Protein AF-A0A3A4PPR0-F1 (afdb_monomer)

Solvent-accessible surface area (backbone atoms only — not comparable to full-atom values): 8096 Å² total; per-residue (Å²): 136,92,69,58,72,56,99,84,35,52,47,49,73,46,76,40,79,88,82,62,32,32,44,33,38,30,55,33,77,78,51,75,48,69,36,56,28,78,46,74,69,45,35,55,51,32,51,51,49,47,51,51,54,51,50,51,50,23,56,75,71,72,44,80,72,61,56,54,64,86,74,94,71,58,101,65,68,43,42,42,56,52,29,52,58,45,57,76,79,39,98,74,82,54,70,68,58,51,47,54,54,34,44,75,64,78,41,50,49,91,76,72,50,41,49,59,43,17,52,55,40,35,54,52,53,51,54,52,55,55,53,52,51,57,58,61,70,73,108

Structure (mmCIF, N/CA/C/O backbone):
data_AF-A0A3A4PPR0-F1
#
_entry.id   AF-A0A3A4PPR0-F1
#
loop_
_atom_site.group_PDB
_atom_site.id
_atom_site.type_symbol
_atom_site.label_atom_id
_atom_site.label_alt_id
_atom_site.label_comp_id
_atom_site.label_asym_id
_atom_site.label_entity_id
_atom_site.label_seq_id
_atom_site.pdbx_PDB_ins_code
_atom_site.Cartn_x
_atom_site.Cartn_y
_atom_site.Cartn_z
_atom_site.occupancy
_atom_site.B_iso_or_equiv
_atom_site.auth_seq_id
_atom_site.auth_comp_id
_atom_site.auth_asym_id
_atom_site.auth_atom_id
_atom_site.pdbx_PDB_model_num
ATOM 1 N N . MET A 1 1 ? -12.891 10.079 -12.442 1.00 47.28 1 MET A N 1
ATOM 2 C CA . MET A 1 1 ? -13.191 8.671 -12.082 1.00 47.28 1 MET A CA 1
ATOM 3 C C . MET A 1 1 ? -13.939 8.663 -10.754 1.00 47.28 1 MET A C 1
ATOM 5 O O . MET A 1 1 ? -13.648 9.525 -9.936 1.00 47.28 1 MET A O 1
ATOM 9 N N . ASN A 1 2 ? -14.896 7.754 -10.535 1.00 57.66 2 ASN A N 1
ATOM 10 C CA . ASN A 1 2 ? -15.489 7.551 -9.205 1.00 57.66 2 ASN A CA 1
ATOM 11 C C . ASN A 1 2 ? -14.714 6.437 -8.500 1.00 57.66 2 ASN A C 1
ATOM 13 O O . ASN A 1 2 ? -14.457 5.402 -9.106 1.00 57.66 2 ASN A O 1
ATOM 17 N N . VAL A 1 3 ? -14.315 6.683 -7.256 1.00 72.81 3 VAL A N 1
ATOM 18 C CA . VAL A 1 3 ? -13.456 5.801 -6.456 1.00 72.81 3 VAL A CA 1
ATOM 19 C C . VAL A 1 3 ? -14.204 5.461 -5.173 1.00 72.81 3 VAL A C 1
ATOM 21 O O . VAL A 1 3 ? -14.832 6.353 -4.595 1.00 72.81 3 VAL A O 1
ATOM 24 N N . MET A 1 4 ? -14.146 4.204 -4.731 1.00 85.19 4 MET A N 1
ATOM 25 C CA . MET A 1 4 ? -14.693 3.797 -3.434 1.00 85.19 4 MET A CA 1
ATOM 26 C C . MET A 1 4 ? -13.858 4.423 -2.323 1.00 85.19 4 MET A C 1
ATOM 28 O O . MET A 1 4 ? -12.630 4.322 -2.336 1.00 85.19 4 MET A O 1
ATOM 32 N N . LYS A 1 5 ? -14.517 5.105 -1.383 1.00 86.69 5 LYS A N 1
ATOM 33 C CA . LYS A 1 5 ? -13.856 5.840 -0.302 1.00 86.69 5 LYS A CA 1
ATOM 34 C C . LYS A 1 5 ? -14.454 5.478 1.041 1.00 86.69 5 LYS A C 1
ATOM 36 O O . LYS A 1 5 ? -15.667 5.532 1.203 1.00 86.69 5 LYS A O 1
ATOM 41 N N . TYR A 1 6 ? -13.594 5.220 2.017 1.00 91.88 6 TYR A N 1
ATOM 42 C CA . TYR A 1 6 ? -14.006 4.930 3.381 1.00 91.88 6 TYR A CA 1
ATOM 43 C C . TYR A 1 6 ? -12.981 5.471 4.375 1.00 91.88 6 TYR A C 1
ATOM 45 O O . TYR A 1 6 ? -11.786 5.239 4.229 1.00 91.88 6 TYR A O 1
ATOM 53 N N . LYS A 1 7 ? -13.429 6.267 5.357 1.00 91.12 7 LYS A N 1
ATOM 54 C CA . LYS A 1 7 ? -12.573 6.880 6.399 1.00 91.12 7 LYS A CA 1
ATOM 55 C C . LYS A 1 7 ? -11.306 7.591 5.869 1.00 91.12 7 LYS A C 1
ATOM 57 O O . LYS A 1 7 ? -10.281 7.631 6.538 1.00 91.12 7 LYS A O 1
ATOM 62 N N . GLY A 1 8 ? -11.378 8.176 4.670 1.00 87.38 8 GLY A N 1
ATOM 63 C CA . GLY A 1 8 ? -10.251 8.865 4.023 1.00 87.38 8 GLY A CA 1
ATOM 64 C C . GLY A 1 8 ? -9.331 7.965 3.187 1.00 87.38 8 GLY A C 1
ATOM 65 O O . GLY A 1 8 ? -8.466 8.484 2.487 1.00 87.38 8 GLY A O 1
ATOM 66 N N . TYR A 1 9 ? -9.557 6.653 3.194 1.00 89.75 9 TYR A N 1
ATOM 67 C CA . TYR A 1 9 ? -8.889 5.674 2.340 1.00 89.75 9 TYR A CA 1
ATOM 68 C C . TYR A 1 9 ? -9.662 5.513 1.037 1.00 89.75 9 TYR A C 1
ATOM 70 O O . TYR A 1 9 ? -10.882 5.682 1.001 1.00 89.75 9 TYR A O 1
ATOM 78 N N . SER A 1 10 ? -8.942 5.205 -0.036 1.00 87.62 10 SER A N 1
ATOM 79 C CA . SER A 1 10 ? -9.510 4.970 -1.361 1.00 87.62 10 SER A CA 1
ATOM 80 C C . SER A 1 10 ? -9.082 3.596 -1.857 1.00 87.62 10 SER A C 1
ATOM 82 O O . SER A 1 10 ? -7.918 3.234 -1.690 1.00 87.62 10 SER A O 1
ATOM 84 N N . ALA A 1 11 ? -10.009 2.855 -2.458 1.00 86.31 11 ALA A N 1
ATOM 85 C CA . ALA A 1 11 ? -9.717 1.546 -3.027 1.00 86.31 11 ALA A CA 1
ATOM 86 C C . ALA A 1 11 ? -9.582 1.589 -4.549 1.00 86.3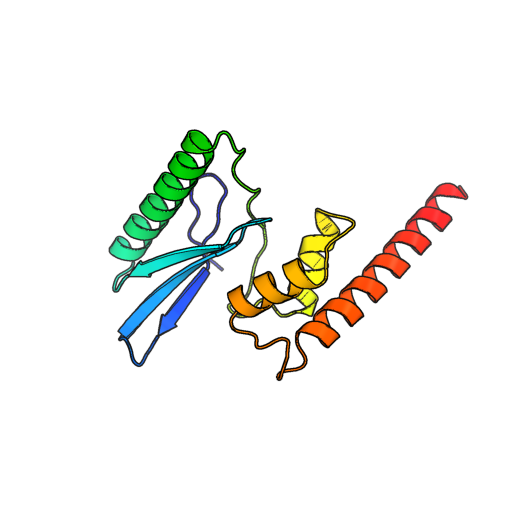1 11 ALA A C 1
ATOM 88 O O . ALA A 1 11 ? -10.318 2.295 -5.243 1.00 86.31 11 ALA A O 1
ATOM 89 N N . TRP A 1 12 ? -8.669 0.772 -5.057 1.00 82.75 12 TRP A N 1
ATOM 90 C CA . TRP A 1 12 ? -8.523 0.448 -6.465 1.00 82.75 12 TRP A CA 1
ATOM 91 C C . TRP A 1 12 ? -9.073 -0.960 -6.709 1.00 82.75 12 TRP A C 1
ATOM 93 O O . TRP A 1 12 ? -8.757 -1.880 -5.967 1.00 82.75 12 TRP A O 1
ATOM 103 N N . LEU A 1 13 ? -9.914 -1.098 -7.735 1.00 86.06 13 LEU A N 1
ATOM 104 C CA . LEU A 1 13 ? -10.488 -2.357 -8.189 1.00 86.06 13 LEU A CA 1
ATOM 105 C C . LEU A 1 13 ? -9.908 -2.800 -9.543 1.00 86.06 13 LEU A C 1
ATOM 107 O O . LEU A 1 13 ? -9.827 -1.999 -10.478 1.00 86.06 13 LEU A O 1
ATOM 111 N N . GLU A 1 14 ? -9.597 -4.084 -9.676 1.00 83.81 14 GLU A N 1
ATOM 112 C CA . GLU A 1 14 ? -9.240 -4.751 -10.930 1.00 83.81 14 GLU A CA 1
ATOM 113 C C . GLU A 1 14 ? -10.113 -5.992 -11.128 1.00 83.81 14 GLU A C 1
ATOM 115 O O . GLU A 1 14 ? -10.397 -6.706 -10.175 1.00 83.81 14 GLU A O 1
ATOM 120 N N . TYR A 1 15 ? -10.573 -6.245 -12.356 1.00 85.94 15 TYR A N 1
ATOM 121 C CA . TYR A 1 15 ? -11.335 -7.454 -12.665 1.00 85.94 15 TYR A CA 1
ATOM 122 C C . TYR A 1 15 ? -10.402 -8.573 -13.122 1.00 85.94 15 TYR A C 1
ATOM 124 O O . TYR A 1 15 ? -9.742 -8.445 -14.154 1.00 85.94 15 TYR A O 1
ATOM 132 N N . ASP A 1 16 ? -10.420 -9.686 -12.400 1.00 84.44 16 ASP A N 1
ATOM 133 C CA . ASP A 1 16 ? -9.795 -10.936 -12.806 1.00 84.44 16 ASP A CA 1
ATOM 134 C C . ASP A 1 16 ? -10.795 -11.758 -13.623 1.00 84.44 16 ASP A C 1
ATOM 136 O O . ASP A 1 16 ? -11.815 -12.242 -13.120 1.00 84.44 16 ASP A O 1
ATOM 140 N N . ALA A 1 17 ? -10.512 -11.891 -14.917 1.00 86.81 17 ALA A N 1
ATOM 141 C CA . ALA A 1 17 ? -11.378 -12.605 -15.844 1.00 86.81 17 ALA A CA 1
ATOM 142 C C . ALA A 1 17 ? -11.362 -14.127 -15.634 1.00 86.81 17 ALA A C 1
ATOM 144 O O . ALA A 1 17 ? -12.377 -14.778 -15.896 1.00 86.81 17 ALA A O 1
ATOM 145 N N . ASP A 1 18 ? -10.247 -14.681 -15.155 1.00 88.38 18 ASP A N 1
ATOM 146 C CA . ASP A 1 18 ? -10.080 -16.120 -14.953 1.00 88.38 18 ASP A CA 1
ATOM 147 C C . ASP A 1 18 ? -10.794 -16.561 -13.671 1.00 88.38 18 ASP A C 1
ATOM 149 O O . ASP A 1 18 ? -11.548 -17.539 -13.674 1.00 88.38 18 ASP A O 1
ATOM 153 N N . ALA A 1 19 ? -10.630 -15.789 -12.593 1.00 88.12 19 ALA A N 1
ATOM 154 C CA . ALA A 1 19 ? -11.301 -16.018 -11.315 1.00 88.12 19 ALA A CA 1
ATOM 155 C C . ALA A 1 19 ? -12.745 -15.481 -11.280 1.00 88.12 19 ALA A C 1
ATOM 157 O O . ALA A 1 19 ? -13.531 -15.857 -10.410 1.00 88.12 19 ALA A O 1
ATOM 158 N N . ARG A 1 20 ? -13.118 -14.637 -12.253 1.00 91.31 20 ARG A N 1
ATOM 159 C CA . ARG A 1 20 ? -14.419 -13.956 -12.363 1.00 91.31 20 ARG A CA 1
ATOM 160 C C . ARG A 1 20 ? -14.790 -13.129 -11.129 1.00 91.31 20 ARG A C 1
ATOM 162 O O . ARG A 1 20 ? -15.964 -13.070 -10.758 1.00 91.31 20 ARG A O 1
ATOM 169 N N . LEU A 1 21 ? -13.814 -12.452 -10.544 1.00 92.31 21 LEU A N 1
ATOM 170 C CA . LEU A 1 21 ? -13.989 -11.618 -9.360 1.00 92.31 21 LEU A CA 1
ATOM 171 C C . LEU A 1 21 ? -13.221 -10.306 -9.502 1.00 92.31 21 LEU A C 1
ATOM 173 O O . LEU A 1 21 ? -12.351 -10.166 -10.360 1.00 92.31 21 LEU A O 1
ATOM 177 N N . PHE A 1 22 ? -13.580 -9.325 -8.686 1.00 91.62 22 PHE A N 1
ATOM 178 C CA . PHE A 1 22 ? -12.842 -8.080 -8.572 1.00 91.62 22 PHE A CA 1
ATOM 179 C C . PHE A 1 22 ? -11.876 -8.159 -7.393 1.00 91.62 22 PHE A C 1
ATOM 181 O O . PHE A 1 22 ? -12.288 -8.469 -6.277 1.00 91.62 22 PHE A O 1
ATOM 188 N N . HIS A 1 23 ? -10.619 -7.813 -7.645 1.00 89.94 23 HIS A N 1
ATOM 189 C CA . HIS A 1 23 ? -9.586 -7.596 -6.640 1.00 89.94 23 HIS A CA 1
ATOM 190 C C . HIS A 1 23 ? -9.569 -6.129 -6.246 1.00 89.94 23 HIS A C 1
ATOM 192 O O . HIS A 1 23 ? -9.412 -5.251 -7.093 1.00 89.94 23 HIS A O 1
ATOM 198 N N . GLY A 1 24 ? -9.730 -5.866 -4.960 1.00 89.00 24 GLY A N 1
ATOM 199 C CA . GLY A 1 24 ? -9.660 -4.555 -4.349 1.00 89.00 24 GLY A CA 1
ATOM 200 C C . GLY A 1 24 ? -8.368 -4.357 -3.567 1.00 89.00 24 GLY A C 1
ATOM 201 O O . GLY A 1 24 ? -7.946 -5.231 -2.815 1.00 89.00 24 GLY A O 1
ATOM 202 N N . ARG A 1 25 ? -7.731 -3.195 -3.721 1.00 87.88 25 ARG A N 1
ATOM 203 C CA . ARG A 1 25 ? -6.507 -2.824 -3.001 1.00 87.88 25 ARG A CA 1
ATOM 204 C C . ARG A 1 25 ? -6.594 -1.411 -2.446 1.00 87.88 25 ARG A C 1
ATOM 206 O O . ARG A 1 25 ? -7.064 -0.492 -3.116 1.00 87.88 25 ARG A O 1
ATOM 213 N N . VAL A 1 26 ? -6.088 -1.226 -1.235 1.00 87.81 26 VAL A N 1
ATOM 214 C CA . VAL A 1 26 ? -5.894 0.068 -0.579 1.00 87.81 26 VAL A CA 1
ATOM 215 C C . VAL A 1 26 ? -4.404 0.259 -0.366 1.00 87.81 26 VAL A C 1
ATOM 217 O O . VAL A 1 26 ? -3.761 -0.556 0.297 1.00 87.81 26 VAL A O 1
ATOM 220 N N . LEU A 1 27 ? -3.860 1.342 -0.914 1.00 80.75 27 LEU A N 1
ATOM 221 C CA . LEU A 1 27 ? -2.461 1.700 -0.727 1.00 80.75 27 LEU A CA 1
ATOM 222 C C . LEU A 1 27 ? -2.322 2.725 0.394 1.00 80.75 27 LEU A C 1
ATOM 224 O O . LEU A 1 27 ? -2.987 3.767 0.419 1.00 80.75 27 LEU A O 1
ATOM 228 N N . THR A 1 28 ? -1.413 2.434 1.312 1.00 82.25 28 THR A N 1
ATOM 229 C CA . THR A 1 28 ? -1.028 3.337 2.392 1.00 82.25 28 THR A CA 1
ATOM 230 C C . THR A 1 28 ? 0.479 3.574 2.342 1.00 82.25 28 THR A C 1
ATOM 232 O O . THR A 1 28 ? 1.211 2.929 1.596 1.00 82.25 28 THR A O 1
ATOM 235 N N . THR A 1 29 ? 0.971 4.503 3.153 1.00 73.50 29 THR A N 1
ATOM 236 C CA . THR A 1 29 ? 2.406 4.825 3.240 1.00 73.50 29 THR A CA 1
ATOM 237 C C . THR A 1 29 ? 3.299 3.680 3.736 1.00 73.50 29 THR A C 1
ATOM 239 O O . THR A 1 29 ? 4.522 3.841 3.718 1.00 73.50 29 THR A O 1
ATOM 242 N N . ARG A 1 30 ? 2.731 2.574 4.239 1.00 77.81 30 ARG A N 1
ATOM 243 C CA . ARG A 1 30 ? 3.488 1.435 4.798 1.00 77.81 30 ARG A CA 1
ATOM 244 C C . ARG A 1 30 ? 2.887 0.063 4.499 1.00 77.81 30 ARG A C 1
ATOM 246 O O . ARG A 1 30 ? 3.631 -0.902 4.453 1.00 77.81 30 ARG A O 1
ATOM 253 N N . ASP A 1 31 ? 1.578 -0.010 4.307 1.00 80.00 31 ASP A N 1
ATOM 254 C CA . ASP A 1 31 ? 0.832 -1.257 4.173 1.00 80.00 31 ASP A CA 1
ATOM 255 C C . ASP A 1 31 ? -0.003 -1.268 2.881 1.00 80.00 31 ASP A C 1
ATOM 257 O O . ASP A 1 31 ? -0.449 -0.218 2.399 1.00 80.00 31 ASP A O 1
ATOM 261 N N . MET A 1 32 ? -0.272 -2.467 2.365 1.00 84.12 32 MET A N 1
ATOM 262 C CA . MET A 1 32 ? -1.323 -2.716 1.378 1.00 84.12 32 MET A CA 1
ATOM 263 C C . MET A 1 32 ? -2.427 -3.538 2.036 1.00 84.12 32 MET A C 1
ATOM 265 O O . MET A 1 32 ? -2.158 -4.577 2.633 1.00 84.12 32 MET A O 1
ATOM 269 N N . ILE A 1 33 ? -3.671 -3.099 1.869 1.00 89.94 33 ILE A N 1
ATOM 270 C CA . ILE A 1 33 ? -4.852 -3.839 2.321 1.00 89.94 33 ILE A CA 1
ATOM 271 C C . ILE A 1 33 ? -5.551 -4.377 1.078 1.00 89.94 33 ILE A C 1
ATOM 273 O O . ILE A 1 33 ? -5.893 -3.597 0.190 1.00 89.94 33 ILE A O 1
ATOM 277 N N . ALA A 1 34 ? -5.743 -5.690 1.005 1.00 89.81 34 ALA A N 1
ATOM 278 C CA . ALA A 1 34 ? -6.404 -6.351 -0.114 1.00 89.81 34 ALA A CA 1
ATOM 279 C C . ALA A 1 34 ? -7.776 -6.894 0.305 1.00 89.81 34 ALA A C 1
ATOM 281 O O . ALA A 1 34 ? -7.969 -7.298 1.451 1.00 89.81 34 ALA A O 1
ATOM 282 N N . PHE A 1 35 ? -8.720 -6.896 -0.627 1.00 93.88 35 PHE A N 1
ATOM 283 C CA . PHE A 1 35 ? -10.060 -7.452 -0.472 1.00 93.88 35 PHE A CA 1
ATOM 284 C C . PHE A 1 35 ? -10.571 -7.927 -1.834 1.00 93.88 35 PHE A C 1
ATOM 286 O O . PHE A 1 35 ? -10.011 -7.567 -2.863 1.00 93.88 35 PHE A O 1
ATOM 293 N N . GLU A 1 36 ? -11.627 -8.728 -1.868 1.00 94.50 36 GLU A N 1
ATOM 294 C CA . GLU A 1 36 ? -12.176 -9.277 -3.111 1.00 94.50 36 GLU A CA 1
ATOM 295 C C . GLU A 1 36 ? -13.704 -9.224 -3.083 1.00 94.50 36 GLU A C 1
ATOM 297 O O . GLU A 1 36 ? -14.301 -9.156 -2.012 1.00 94.50 36 GLU A O 1
ATOM 302 N N . GLY A 1 37 ? -14.345 -9.254 -4.250 1.00 94.75 37 GLY A N 1
ATOM 303 C CA . GLY A 1 37 ? -15.801 -9.352 -4.345 1.00 94.75 37 GLY A CA 1
ATOM 304 C C . GLY A 1 37 ? -16.290 -9.598 -5.770 1.00 94.75 37 GLY A C 1
ATOM 305 O O . GLY A 1 37 ? -15.615 -9.278 -6.745 1.00 94.75 37 GLY A O 1
ATOM 306 N N . GLN A 1 38 ? -17.480 -10.174 -5.920 1.00 94.38 38 GLN A N 1
ATOM 307 C CA . GLN A 1 38 ? -18.091 -10.493 -7.218 1.00 94.38 38 GLN A CA 1
ATOM 308 C C . GLN A 1 38 ? -19.171 -9.486 -7.634 1.00 94.38 38 GLN A C 1
ATOM 310 O O . GLN A 1 38 ? -19.628 -9.493 -8.780 1.00 94.38 38 GLN A O 1
ATOM 315 N N . SER A 1 39 ? -19.586 -8.610 -6.721 1.00 93.44 39 SER A N 1
ATOM 316 C CA . SER A 1 39 ? -20.575 -7.560 -6.959 1.00 93.44 39 SER A CA 1
ATOM 317 C C . SER A 1 39 ? -20.140 -6.243 -6.325 1.00 93.44 39 SER A C 1
ATOM 319 O O . SER A 1 39 ? -19.258 -6.220 -5.473 1.00 93.44 39 SER A O 1
ATOM 321 N N . VAL A 1 40 ? -20.766 -5.137 -6.737 1.00 91.50 40 VAL A N 1
ATOM 322 C CA . VAL A 1 40 ? -20.491 -3.817 -6.147 1.00 91.50 40 VAL A CA 1
ATOM 323 C C . VAL A 1 40 ? -20.802 -3.810 -4.648 1.00 91.50 40 VAL A C 1
ATOM 325 O O . VAL A 1 40 ? -19.995 -3.305 -3.876 1.00 91.50 40 VAL A O 1
ATOM 328 N N . ASP A 1 41 ? -21.919 -4.419 -4.244 1.00 94.75 41 ASP A N 1
ATOM 329 C CA . ASP A 1 41 ? -22.328 -4.486 -2.837 1.00 94.75 41 ASP A CA 1
ATOM 330 C C . ASP A 1 41 ? -21.305 -5.272 -1.997 1.00 94.75 41 ASP A C 1
ATOM 332 O O . ASP A 1 41 ? -20.878 -4.813 -0.940 1.00 94.75 41 ASP A O 1
ATOM 336 N N . GLU A 1 42 ? -20.848 -6.421 -2.505 1.00 95.69 42 GLU A N 1
ATOM 337 C CA . GLU A 1 42 ? -19.821 -7.242 -1.847 1.00 95.69 42 GLU A CA 1
ATOM 338 C C . GLU A 1 42 ? -18.480 -6.507 -1.763 1.00 95.69 42 GLU A C 1
ATOM 340 O O . GLU A 1 42 ? -17.803 -6.574 -0.743 1.00 95.69 42 GLU A O 1
ATOM 345 N N . LEU A 1 43 ? -18.109 -5.751 -2.799 1.00 94.00 43 LEU A N 1
ATOM 346 C CA . LEU A 1 43 ? -16.892 -4.943 -2.773 1.00 94.00 43 LEU A CA 1
ATOM 347 C C . LEU A 1 43 ? -16.957 -3.832 -1.727 1.00 94.00 43 LEU A C 1
ATOM 349 O O . LEU A 1 43 ? -15.952 -3.590 -1.067 1.00 94.00 43 LEU A O 1
ATOM 353 N N . GLU A 1 44 ? -18.095 -3.153 -1.561 1.00 94.44 44 GLU A N 1
ATOM 354 C CA . GLU A 1 44 ? -18.250 -2.126 -0.518 1.00 94.44 44 GLU A CA 1
ATOM 355 C C . GLU A 1 44 ? -18.143 -2.729 0.882 1.00 94.44 44 GLU A C 1
ATOM 357 O O . GLU A 1 44 ? -17.420 -2.197 1.729 1.00 94.44 44 GLU A O 1
ATOM 362 N N . GLU A 1 45 ? -18.803 -3.864 1.110 1.00 97.00 45 GLU A N 1
ATOM 363 C CA . GLU A 1 45 ? -18.743 -4.579 2.382 1.00 97.00 45 GLU A CA 1
ATOM 364 C C . GLU A 1 45 ? -17.317 -5.048 2.697 1.00 97.00 45 GLU A C 1
ATOM 366 O O . GLU A 1 45 ? -16.778 -4.739 3.764 1.00 97.00 45 GLU A O 1
ATOM 371 N N . MET A 1 46 ? -16.673 -5.721 1.742 1.00 97.25 46 MET A N 1
ATOM 372 C CA . MET A 1 46 ? -15.326 -6.262 1.907 1.00 97.25 46 MET A CA 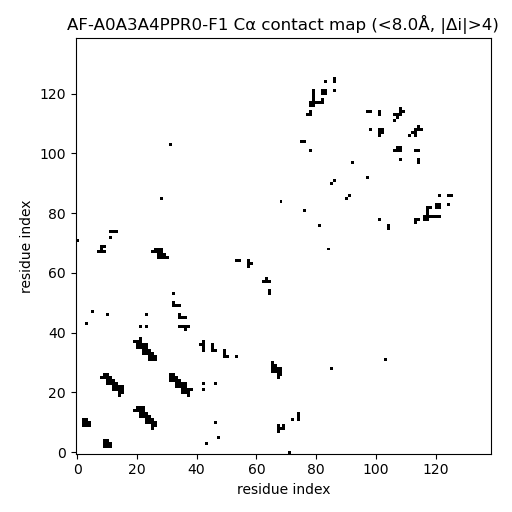1
ATOM 373 C C . MET A 1 46 ? -14.271 -5.161 2.035 1.00 97.25 46 MET A C 1
ATOM 375 O O . MET A 1 46 ? -13.349 -5.291 2.839 1.00 97.25 46 MET A O 1
A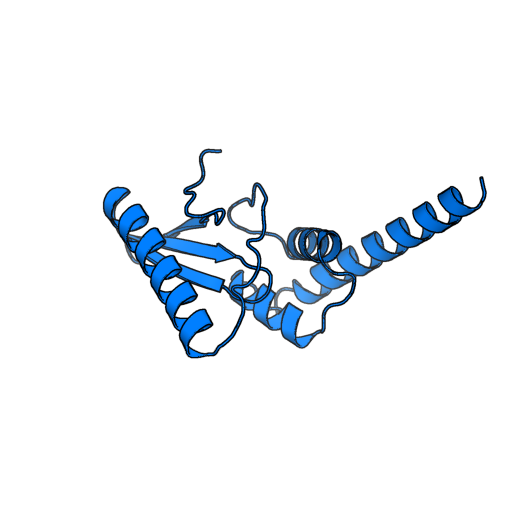TOM 379 N N . PHE A 1 47 ? -14.431 -4.039 1.328 1.00 95.31 47 PHE A N 1
ATOM 380 C CA . PHE A 1 47 ? -13.567 -2.868 1.482 1.00 95.31 47 PHE A CA 1
ATOM 381 C C . PHE A 1 47 ? -13.640 -2.285 2.897 1.00 95.31 47 PHE A C 1
ATOM 383 O O . PHE A 1 47 ? -12.608 -1.999 3.510 1.00 95.31 47 PHE A O 1
ATOM 390 N N . HIS A 1 48 ? -14.852 -2.097 3.424 1.00 96.88 48 HIS A N 1
ATOM 391 C CA . HIS A 1 48 ? -15.034 -1.563 4.770 1.00 96.88 48 HIS A CA 1
ATOM 392 C C . HIS A 1 48 ? -14.498 -2.535 5.820 1.00 96.88 48 HIS A C 1
ATOM 394 O O . HIS A 1 48 ? -13.752 -2.104 6.699 1.00 96.88 48 HIS A O 1
ATOM 400 N N . SER A 1 49 ? -14.817 -3.828 5.698 1.00 97.50 49 SER A N 1
ATOM 401 C CA . SER A 1 49 ? -14.346 -4.859 6.627 1.00 97.50 49 SER A CA 1
ATOM 402 C C . SER A 1 49 ? -12.823 -4.916 6.671 1.00 97.50 49 SER A C 1
ATOM 404 O O . SER A 1 49 ? -12.246 -4.837 7.749 1.00 97.50 49 SER A O 1
ATOM 406 N N . ALA A 1 50 ? -12.162 -4.942 5.509 1.00 95.69 50 ALA A N 1
ATOM 407 C CA . ALA A 1 50 ? -10.705 -5.008 5.444 1.00 95.69 50 ALA A CA 1
ATOM 408 C C . ALA A 1 50 ? -10.026 -3.782 6.087 1.00 95.69 50 ALA A C 1
ATOM 410 O O . ALA A 1 50 ? -8.958 -3.902 6.689 1.00 95.69 50 ALA A O 1
ATOM 411 N N . LEU A 1 51 ? -10.644 -2.597 5.999 1.00 95.38 51 LEU A N 1
ATOM 412 C CA . LEU A 1 51 ? -10.149 -1.399 6.680 1.00 95.38 51 LEU A CA 1
ATOM 413 C C . LEU A 1 51 ? -10.388 -1.424 8.191 1.00 95.38 51 LEU A C 1
ATOM 415 O O . LEU A 1 51 ? -9.507 -0.997 8.934 1.00 95.38 51 LEU A O 1
ATOM 419 N N . GLU A 1 52 ? -11.548 -1.894 8.656 1.00 97.25 52 GLU A N 1
ATOM 420 C CA . GLU A 1 52 ? -11.779 -2.056 10.097 1.00 97.25 52 GLU A CA 1
ATOM 421 C C . GLU A 1 52 ? -10.798 -3.065 10.700 1.00 97.25 52 GLU A C 1
ATOM 423 O O . GLU A 1 52 ? -10.145 -2.738 11.689 1.00 97.25 52 GLU A O 1
ATOM 428 N N . ASP A 1 53 ? -10.601 -4.216 10.049 1.00 96.06 53 ASP A N 1
ATOM 429 C CA . ASP A 1 53 ? -9.640 -5.238 10.479 1.00 96.06 53 ASP A CA 1
ATOM 430 C C . ASP A 1 53 ? -8.216 -4.665 10.553 1.00 96.06 53 ASP A C 1
ATOM 432 O O . ASP A 1 53 ? -7.481 -4.899 11.515 1.00 96.06 53 ASP A O 1
ATOM 436 N N . TYR A 1 54 ? -7.830 -3.843 9.572 1.00 94.81 54 TYR A N 1
ATOM 437 C CA . TYR A 1 54 ? -6.551 -3.137 9.584 1.00 94.81 54 TYR A CA 1
ATOM 438 C C . TYR A 1 54 ? -6.417 -2.158 10.763 1.00 94.81 54 TYR A C 1
ATOM 440 O O . TYR A 1 54 ? -5.361 -2.088 11.404 1.00 94.81 54 TYR A O 1
ATOM 448 N N . PHE A 1 55 ? -7.464 -1.387 11.070 1.00 95.19 55 PHE A N 1
ATOM 449 C CA . PHE A 1 55 ? -7.440 -0.452 12.197 1.00 95.19 55 PHE A CA 1
ATOM 450 C C . PHE A 1 55 ? -7.396 -1.167 13.541 1.00 95.19 55 PHE A C 1
ATOM 452 O O . PHE A 1 55 ? -6.673 -0.719 14.439 1.00 95.19 55 PHE A O 1
ATOM 459 N N . ASP A 1 56 ? -8.131 -2.266 13.673 1.00 96.94 56 ASP A N 1
ATOM 460 C CA . ASP A 1 56 ? -8.120 -3.089 14.874 1.00 96.94 56 ASP A CA 1
ATOM 461 C C . ASP A 1 56 ? -6.747 -3.740 15.070 1.00 96.94 56 ASP A C 1
ATOM 463 O O . ASP A 1 56 ? -6.187 -3.619 16.161 1.00 96.94 56 ASP A O 1
ATOM 467 N N . LEU A 1 57 ? -6.121 -4.268 14.011 1.00 94.06 57 LEU A N 1
ATOM 468 C CA . LEU A 1 57 ? -4.745 -4.772 14.071 1.00 94.06 57 LEU A CA 1
ATOM 469 C C . LEU A 1 57 ? -3.754 -3.682 14.508 1.00 94.06 57 LEU A C 1
ATOM 471 O O . LEU A 1 57 ? -2.952 -3.892 15.419 1.00 94.06 57 LEU A O 1
ATOM 475 N N . CYS A 1 58 ? -3.832 -2.484 13.915 1.00 93.69 58 CYS A N 1
ATOM 476 C CA . CYS A 1 58 ? -2.980 -1.361 14.317 1.00 93.69 58 CYS A CA 1
ATOM 477 C C . CYS A 1 58 ? -3.148 -1.037 15.806 1.00 93.69 58 CYS A C 1
ATOM 479 O O . CYS A 1 58 ? -2.167 -0.814 16.517 1.00 93.69 58 CYS A O 1
ATOM 481 N N . LYS A 1 59 ? -4.390 -1.037 16.294 1.00 95.38 59 LYS A N 1
ATOM 482 C CA . LYS A 1 59 ? -4.712 -0.764 17.694 1.00 95.38 59 LYS A CA 1
ATOM 483 C C . LYS A 1 59 ? -4.179 -1.850 18.628 1.00 95.38 59 LYS A C 1
ATOM 485 O O . LYS A 1 59 ? -3.622 -1.505 19.670 1.00 95.38 59 LYS A O 1
ATOM 490 N N . GLU A 1 60 ? -4.330 -3.123 18.271 1.00 96.12 60 GLU A N 1
ATOM 491 C CA . GLU A 1 60 ? -3.812 -4.262 19.040 1.00 96.12 60 GLU A CA 1
ATOM 492 C C . GLU A 1 60 ? -2.284 -4.230 19.155 1.00 96.12 60 GLU A C 1
ATOM 494 O O . GLU A 1 60 ? -1.733 -4.482 20.227 1.00 96.12 60 GLU A O 1
ATOM 499 N N . GLU A 1 61 ? -1.596 -3.830 18.085 1.00 94.56 61 GLU A N 1
ATOM 500 C CA . GLU A 1 61 ? -0.137 -3.698 18.061 1.00 94.56 61 GLU A CA 1
ATOM 501 C C . GLU A 1 61 ? 0.380 -2.367 18.642 1.00 94.56 61 GLU A C 1
ATOM 503 O O . GLU A 1 61 ? 1.592 -2.143 18.703 1.00 94.56 61 GLU A O 1
ATOM 508 N N . GLY A 1 62 ? -0.510 -1.457 19.056 1.00 94.06 62 GLY A N 1
ATOM 509 C CA . GLY A 1 62 ? -0.140 -0.121 19.535 1.00 94.06 62 GLY A CA 1
ATOM 510 C C . GLY A 1 62 ? 0.487 0.772 18.455 1.00 94.06 62 GLY A C 1
ATOM 511 O O . GLY A 1 62 ? 1.239 1.697 18.770 1.00 94.06 62 GLY A O 1
ATOM 512 N N . LYS A 1 63 ? 0.200 0.496 17.180 1.00 91.81 63 LYS A N 1
ATOM 513 C CA . LYS A 1 63 ? 0.657 1.260 16.019 1.00 91.81 63 LYS A CA 1
ATOM 514 C C . LYS A 1 63 ? -0.393 2.289 15.603 1.00 91.81 63 LYS A C 1
ATOM 516 O O . LYS A 1 63 ? -1.597 2.082 15.706 1.00 91.81 63 LYS A O 1
ATOM 521 N N . ILE A 1 64 ? 0.079 3.413 15.074 1.00 90.88 64 ILE A N 1
ATOM 522 C CA . ILE A 1 64 ? -0.783 4.368 14.371 1.00 90.88 64 ILE A CA 1
ATOM 523 C C . ILE A 1 64 ? -1.022 3.809 12.958 1.00 90.88 64 ILE A C 1
ATOM 525 O O . ILE A 1 64 ? -0.024 3.440 12.324 1.00 90.88 64 ILE A O 1
ATOM 529 N N . PRO A 1 65 ? -2.273 3.757 12.454 1.00 90.75 65 PRO A N 1
ATOM 530 C CA . PRO A 1 65 ? -2.560 3.385 11.070 1.00 90.75 65 PRO A CA 1
ATOM 531 C C . PRO A 1 65 ? -1.739 4.209 10.074 1.00 90.75 65 PRO A C 1
ATOM 533 O O . PRO A 1 65 ? -1.490 5.399 10.282 1.00 90.75 65 PRO A O 1
ATOM 536 N N . ALA A 1 66 ? -1.257 3.575 9.012 1.00 87.69 66 ALA A N 1
ATOM 537 C CA . ALA A 1 66 ? -0.490 4.227 7.966 1.00 87.69 66 ALA A CA 1
ATOM 538 C C . ALA A 1 66 ? -1.365 5.195 7.171 1.00 87.69 66 ALA A C 1
ATOM 540 O O . ALA A 1 66 ? -2.511 4.903 6.847 1.00 87.69 66 ALA A O 1
ATOM 541 N N . GLU A 1 67 ? -0.809 6.360 6.843 1.00 85.31 67 GLU A N 1
ATOM 542 C CA . GLU A 1 67 ? -1.557 7.373 6.105 1.00 85.31 67 GLU A CA 1
ATOM 543 C C . GLU A 1 67 ? -1.957 6.842 4.719 1.00 85.31 67 GLU A C 1
ATOM 545 O O . GLU A 1 67 ? -1.119 6.220 4.052 1.00 85.31 67 GLU A O 1
ATOM 550 N N . PRO A 1 68 ? -3.209 7.067 4.277 1.00 83.38 68 PRO A N 1
ATOM 551 C CA . PRO A 1 68 ? -3.653 6.671 2.949 1.00 83.38 68 PRO A CA 1
ATOM 552 C C . PRO A 1 68 ? -2.905 7.465 1.881 1.00 83.38 68 PRO A C 1
ATOM 554 O O . PRO A 1 68 ? -2.743 8.682 1.999 1.00 83.38 68 PRO A O 1
ATOM 557 N N . ILE A 1 69 ? -2.504 6.798 0.799 1.00 75.50 69 ILE A N 1
ATOM 558 C CA . ILE A 1 69 ? -1.964 7.502 -0.365 1.00 75.50 69 ILE A CA 1
ATOM 559 C C . ILE A 1 69 ? -3.148 8.115 -1.124 1.00 75.50 69 ILE A C 1
ATOM 561 O O . ILE A 1 69 ? -4.006 7.411 -1.657 1.00 75.50 69 ILE A O 1
ATOM 565 N N . MET A 1 70 ? -3.225 9.446 -1.137 1.00 63.84 70 MET A N 1
ATOM 566 C CA . MET A 1 70 ? -4.298 10.187 -1.802 1.00 63.84 70 MET A CA 1
ATOM 567 C C . MET A 1 70 ? -3.908 10.526 -3.245 1.00 63.84 70 MET A C 1
ATOM 569 O O . MET A 1 70 ? -3.002 11.320 -3.465 1.00 63.84 70 MET A O 1
ATOM 573 N N . GLY A 1 71 ? -4.629 9.987 -4.232 1.00 56.28 71 GLY A N 1
ATOM 574 C CA . GLY A 1 71 ? -4.415 10.321 -5.643 1.00 56.28 71 GLY A CA 1
ATOM 575 C C . GLY A 1 71 ? -5.372 9.602 -6.595 1.00 56.28 71 GLY A C 1
ATOM 576 O O . GLY A 1 71 ? -5.997 8.604 -6.236 1.00 56.28 71 GLY A O 1
ATOM 577 N N . GLU A 1 72 ? -5.514 10.129 -7.816 1.00 47.31 72 GLU A N 1
ATOM 578 C CA . GLU A 1 72 ? -6.161 9.419 -8.926 1.00 47.31 72 GLU A CA 1
ATOM 579 C C . GLU A 1 72 ? -5.169 8.394 -9.491 1.00 47.31 72 GLU A C 1
ATOM 581 O O . GLU A 1 72 ? -4.465 8.655 -10.466 1.00 47.31 72 GLU A O 1
ATOM 586 N N . PHE A 1 73 ? -5.069 7.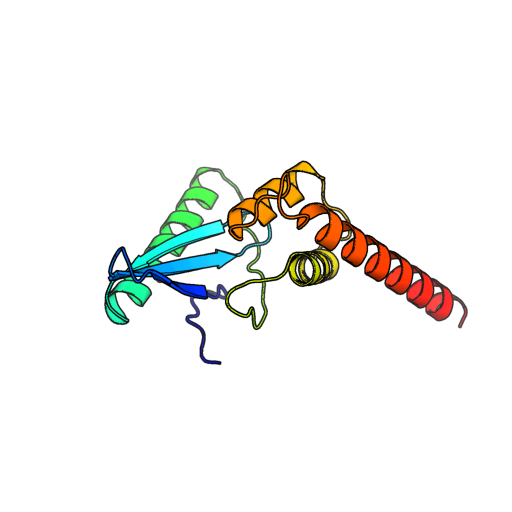232 -8.848 1.00 54.50 73 PHE A N 1
ATOM 587 C CA . PHE A 1 73 ? -4.224 6.152 -9.347 1.00 54.50 73 PHE A CA 1
ATOM 588 C C . PHE A 1 73 ? -4.980 5.362 -10.410 1.00 54.50 73 PHE A C 1
ATOM 590 O O . PHE A 1 73 ? -6.034 4.779 -10.162 1.00 54.50 73 PHE A O 1
ATOM 597 N N . SER A 1 74 ? -4.447 5.399 -11.629 1.00 47.91 74 SER A N 1
ATOM 598 C CA . SER A 1 74 ? -4.838 4.484 -12.699 1.00 47.91 74 SER A CA 1
ATOM 599 C C . SER A 1 74 ? -4.479 3.049 -12.279 1.00 47.91 74 SER A C 1
ATOM 601 O O . SER A 1 74 ? -3.532 2.889 -11.508 1.00 47.91 74 SER A O 1
ATOM 603 N N . PRO A 1 75 ? -5.161 2.009 -12.796 1.00 49.91 75 PRO A N 1
ATOM 604 C CA . PRO A 1 75 ? -5.015 0.613 -12.377 1.00 49.91 75 PRO A CA 1
ATOM 605 C C . PRO A 1 75 ? -3.663 -0.058 -12.698 1.00 49.91 75 PRO A C 1
ATOM 607 O O . PRO A 1 75 ? -3.607 -1.259 -12.889 1.00 49.91 75 PRO A O 1
ATOM 610 N N . LYS A 1 76 ? -2.578 0.710 -12.806 1.00 64.19 76 LYS A N 1
ATOM 611 C CA . LYS A 1 76 ? -1.176 0.300 -12.669 1.00 64.19 76 LYS A CA 1
ATOM 612 C C . LYS A 1 76 ? -0.434 1.563 -12.265 1.00 64.19 76 LYS A C 1
ATOM 614 O O . LYS A 1 76 ? -0.065 2.347 -13.140 1.00 64.19 76 LYS A O 1
ATOM 619 N N . ILE A 1 77 ? -0.294 1.817 -10.964 1.00 74.25 77 ILE A N 1
ATOM 620 C CA . ILE A 1 77 ? 0.613 2.875 -10.516 1.00 74.25 77 ILE A CA 1
ATOM 621 C C . ILE A 1 77 ? 1.997 2.517 -11.052 1.00 74.25 77 ILE A C 1
ATOM 623 O O . ILE A 1 77 ? 2.551 1.484 -10.692 1.00 74.25 77 ILE A O 1
ATOM 627 N N . THR A 1 78 ? 2.528 3.306 -11.984 1.00 88.56 78 THR A N 1
ATOM 628 C CA . THR A 1 78 ? 3.836 2.967 -12.543 1.00 88.56 78 THR A CA 1
ATOM 629 C C . THR A 1 78 ? 4.914 3.166 -11.478 1.00 88.56 78 THR A C 1
ATOM 631 O O . THR A 1 78 ? 4.725 3.966 -10.556 1.00 88.56 78 THR A O 1
ATOM 634 N N . PRO A 1 79 ? 6.075 2.505 -11.592 1.00 91.50 79 PRO A N 1
ATOM 635 C CA . PRO A 1 79 ? 7.173 2.702 -10.649 1.00 91.50 79 PRO A CA 1
ATOM 636 C C . PR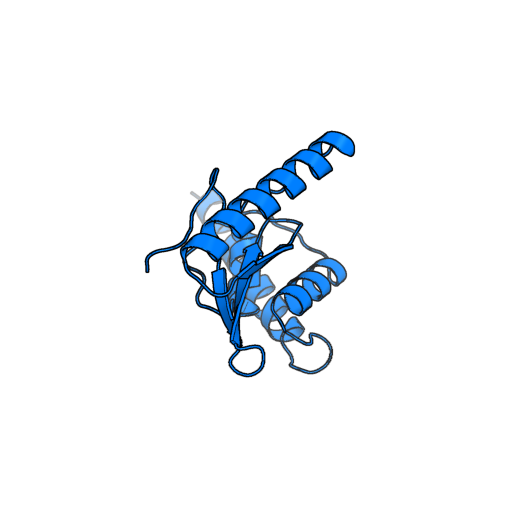O A 1 79 ? 7.583 4.179 -10.513 1.00 91.50 79 PRO A C 1
ATOM 638 O O . PRO A 1 79 ? 7.938 4.645 -9.434 1.00 91.50 79 PRO A O 1
ATOM 641 N N . GLU A 1 80 ? 7.482 4.950 -11.595 1.00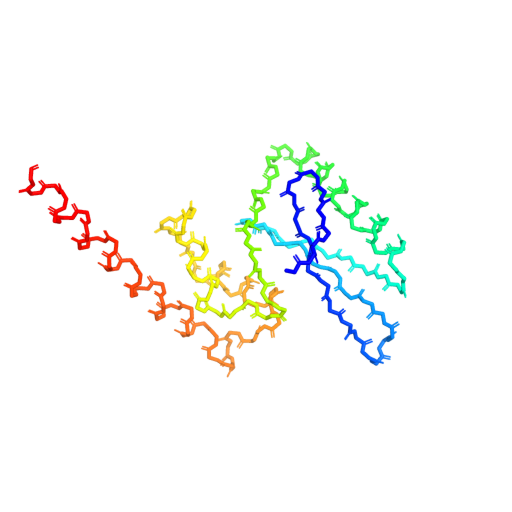 93.31 80 GLU A N 1
ATOM 642 C CA . GLU A 1 80 ? 7.723 6.392 -11.602 1.00 93.31 80 GLU A CA 1
ATOM 643 C C . GLU A 1 80 ? 6.655 7.173 -10.821 1.00 93.31 80 GLU A C 1
ATOM 645 O O . GLU A 1 80 ? 6.994 8.069 -10.046 1.00 93.31 80 GLU A O 1
ATOM 650 N N . GLN A 1 81 ? 5.374 6.831 -10.993 1.00 86.12 81 GLN A N 1
ATOM 651 C CA . GLN A 1 81 ? 4.285 7.448 -10.229 1.00 86.12 81 GLN A CA 1
ATOM 652 C C . GLN A 1 81 ? 4.410 7.124 -8.738 1.00 86.12 81 GLN A C 1
ATOM 654 O O . GLN A 1 81 ? 4.259 8.011 -7.901 1.00 86.12 81 GLN A O 1
ATOM 659 N N . LEU A 1 82 ? 4.769 5.881 -8.407 1.00 86.00 82 LEU A N 1
ATOM 660 C CA . LEU A 1 82 ? 5.037 5.460 -7.035 1.00 86.00 82 LEU A CA 1
ATOM 661 C C . LEU A 1 82 ? 6.172 6.292 -6.412 1.00 86.00 82 LEU A C 1
ATOM 663 O O . LEU A 1 82 ? 6.036 6.779 -5.290 1.00 86.00 82 LEU A O 1
ATOM 667 N N . ALA A 1 83 ? 7.262 6.534 -7.148 1.00 90.94 83 ALA A N 1
ATOM 668 C CA . ALA A 1 83 ? 8.356 7.389 -6.683 1.00 90.94 83 ALA A CA 1
ATOM 669 C C . ALA A 1 83 ? 7.910 8.838 -6.416 1.00 90.94 83 ALA A C 1
ATOM 671 O O . ALA A 1 83 ? 8.341 9.448 -5.434 1.00 90.94 83 ALA A O 1
ATOM 672 N N . GLU A 1 84 ? 7.050 9.393 -7.273 1.00 88.12 84 GLU A N 1
ATOM 673 C CA . GLU A 1 84 ? 6.511 10.744 -7.106 1.00 88.12 84 GLU A CA 1
ATOM 674 C C . GLU A 1 84 ? 5.661 10.870 -5.836 1.00 88.12 84 GLU A C 1
ATOM 676 O O . GLU A 1 84 ? 5.861 11.795 -5.045 1.00 88.12 84 GLU A O 1
ATOM 681 N N . GLU A 1 85 ? 4.744 9.930 -5.614 1.00 83.75 85 GLU A N 1
ATOM 682 C CA . GLU A 1 85 ? 3.841 9.948 -4.460 1.00 83.75 85 GLU A CA 1
ATOM 683 C C . GLU A 1 85 ? 4.559 9.794 -3.130 1.00 83.75 85 GLU A C 1
ATOM 685 O O . GLU A 1 85 ? 4.248 10.484 -2.152 1.00 83.75 85 GLU A O 1
ATOM 690 N N . ILE A 1 86 ? 5.569 8.930 -3.093 1.00 86.44 86 ILE A N 1
ATOM 691 C CA . ILE A 1 86 ? 6.367 8.759 -1.886 1.00 86.44 86 ILE A CA 1
ATOM 692 C C . ILE A 1 86 ? 7.151 10.049 -1.609 1.00 86.44 86 ILE A C 1
ATOM 694 O O . ILE A 1 86 ? 7.132 10.515 -0.473 1.00 86.44 86 ILE A O 1
ATOM 698 N N . LEU A 1 87 ? 7.738 10.704 -2.621 1.00 87.56 87 LEU A N 1
ATOM 699 C CA . LEU A 1 87 ? 8.476 11.970 -2.447 1.00 87.56 87 LEU A CA 1
ATOM 700 C C . LEU A 1 87 ? 7.626 13.171 -2.011 1.00 87.56 87 LEU A C 1
ATOM 702 O O . LEU A 1 87 ? 8.172 14.148 -1.475 1.00 87.56 87 LEU A O 1
ATOM 706 N N . LYS A 1 88 ? 6.310 13.133 -2.249 1.00 82.56 88 LYS A N 1
ATOM 707 C CA . LYS A 1 88 ? 5.374 14.147 -1.737 1.00 82.56 88 LYS A CA 1
ATOM 708 C C . LYS A 1 88 ? 5.262 14.086 -0.214 1.00 82.56 88 LYS A C 1
ATOM 710 O O . LYS A 1 88 ? 5.120 15.132 0.414 1.00 82.56 88 LYS A O 1
ATOM 715 N N . ASN A 1 89 ? 5.388 12.891 0.364 1.00 78.00 89 ASN A N 1
ATOM 716 C CA . ASN A 1 89 ? 5.122 12.633 1.780 1.00 78.00 89 ASN A CA 1
ATOM 717 C C . ASN A 1 89 ? 6.385 12.282 2.592 1.00 78.00 89 ASN A C 1
ATOM 719 O O . ASN A 1 89 ? 6.401 12.439 3.811 1.00 78.00 89 ASN A O 1
ATOM 723 N N . ARG A 1 90 ? 7.455 11.810 1.940 1.00 81.50 90 ARG A N 1
ATOM 724 C CA . ARG A 1 90 ? 8.698 11.331 2.566 1.00 81.50 90 ARG A CA 1
ATOM 725 C C . ARG A 1 90 ? 9.919 11.684 1.719 1.00 81.50 90 ARG A C 1
ATOM 727 O O . ARG A 1 90 ? 9.930 11.476 0.516 1.00 81.50 90 ARG A O 1
ATOM 734 N N . ASP A 1 91 ? 11.006 12.129 2.348 1.00 82.19 91 ASP A N 1
ATOM 735 C CA . ASP A 1 91 ? 12.257 12.453 1.634 1.00 82.19 91 ASP A CA 1
ATOM 736 C C . ASP A 1 91 ? 13.276 11.291 1.599 1.00 82.19 91 ASP A C 1
ATOM 738 O O . ASP A 1 91 ? 14.399 11.466 1.103 1.00 82.19 91 ASP A O 1
ATOM 742 N N . ALA A 1 92 ? 12.912 10.120 2.132 1.00 87.25 92 ALA A N 1
ATOM 743 C CA . ALA A 1 92 ? 13.746 8.921 2.187 1.00 87.25 92 ALA A CA 1
ATOM 744 C C . ALA A 1 92 ? 12.901 7.638 2.106 1.00 87.25 92 ALA A C 1
ATOM 746 O O . ALA A 1 92 ? 11.804 7.585 2.661 1.00 87.25 92 ALA A O 1
ATOM 747 N N . ILE A 1 93 ? 13.451 6.623 1.439 1.00 90.69 93 ILE A N 1
ATOM 748 C CA . ILE A 1 93 ? 12.937 5.251 1.355 1.00 90.69 93 ILE A CA 1
ATOM 749 C C . ILE A 1 93 ? 14.118 4.298 1.115 1.00 90.69 93 ILE A C 1
ATOM 751 O O . ILE A 1 93 ? 15.125 4.703 0.524 1.00 90.69 93 ILE A O 1
ATOM 755 N N . THR A 1 94 ? 14.038 3.068 1.612 1.00 92.25 94 THR A N 1
ATOM 756 C CA . THR A 1 94 ? 15.066 2.033 1.425 1.00 92.25 94 THR A CA 1
ATOM 757 C C . THR A 1 94 ? 14.805 1.177 0.182 1.00 92.25 94 THR A C 1
ATOM 759 O O . THR A 1 94 ? 13.696 1.146 -0.338 1.00 92.25 94 THR A O 1
ATOM 762 N N . VAL A 1 95 ? 15.826 0.456 -0.298 1.00 90.25 95 VAL A N 1
ATOM 763 C CA . VAL A 1 95 ? 15.684 -0.475 -1.437 1.00 90.25 95 VAL A CA 1
ATOM 764 C C . VAL A 1 95 ? 14.664 -1.573 -1.145 1.00 90.25 95 VAL A C 1
ATOM 766 O O . VAL A 1 95 ? 13.795 -1.816 -1.972 1.00 90.25 95 VAL A O 1
ATOM 769 N N . ASN A 1 96 ? 14.717 -2.177 0.044 1.00 88.69 96 ASN A N 1
ATOM 770 C CA . ASN A 1 96 ? 13.784 -3.239 0.423 1.00 88.69 96 ASN A CA 1
ATOM 771 C C . ASN A 1 96 ? 12.331 -2.748 0.431 1.00 88.69 96 ASN A C 1
ATOM 773 O O . ASN A 1 96 ? 11.475 -3.408 -0.141 1.00 88.69 96 ASN A O 1
ATOM 777 N N . GLU A 1 97 ? 12.064 -1.570 1.004 1.00 85.94 97 GLU A N 1
ATOM 778 C CA . GLU A 1 97 ? 10.712 -0.992 0.995 1.00 85.94 97 GLU A CA 1
ATOM 779 C C . GLU A 1 97 ? 10.214 -0.753 -0.438 1.00 85.94 97 GLU A C 1
ATOM 781 O O . GLU A 1 97 ? 9.056 -1.015 -0.744 1.00 85.94 97 GLU A O 1
ATOM 786 N N . VAL A 1 98 ? 11.082 -0.289 -1.343 1.00 88.94 98 VAL A N 1
ATOM 787 C CA . VAL A 1 98 ? 10.720 -0.121 -2.760 1.00 88.94 98 VAL A CA 1
ATOM 788 C C . VAL A 1 98 ? 10.391 -1.464 -3.404 1.00 88.94 98 VAL A C 1
ATOM 790 O O . VAL A 1 98 ? 9.404 -1.556 -4.126 1.00 88.94 98 VAL A O 1
ATOM 793 N N . GLN A 1 99 ? 11.178 -2.506 -3.140 1.00 87.50 99 GLN A N 1
ATOM 794 C CA . GLN A 1 99 ? 10.923 -3.840 -3.682 1.00 87.50 99 GLN A CA 1
ATOM 795 C C . GLN A 1 99 ? 9.590 -4.409 -3.187 1.00 87.50 99 GLN A C 1
ATOM 797 O O . GLN A 1 99 ? 8.803 -4.887 -4.001 1.00 87.50 99 GLN A O 1
ATOM 802 N N . GLU A 1 100 ? 9.303 -4.287 -1.890 1.00 82.31 100 GLU A N 1
ATOM 803 C CA . GLU A 1 100 ? 8.033 -4.717 -1.293 1.00 82.31 100 GLU A CA 1
ATOM 804 C C . GLU A 1 100 ? 6.842 -3.968 -1.910 1.00 82.31 100 GLU A C 1
ATOM 806 O O . GLU A 1 100 ? 5.854 -4.586 -2.306 1.00 82.31 100 GLU A O 1
ATOM 811 N N . LEU A 1 101 ? 6.952 -2.645 -2.074 1.00 82.88 101 LEU A N 1
ATOM 812 C CA . LEU A 1 101 ? 5.897 -1.827 -2.680 1.00 82.88 101 LEU A CA 1
ATOM 813 C C . LEU A 1 101 ? 5.693 -2.122 -4.172 1.00 82.88 101 LEU A C 1
ATOM 815 O O . LEU A 1 101 ? 4.563 -2.078 -4.657 1.00 82.88 101 LEU A O 1
ATOM 819 N N . LEU A 1 102 ? 6.764 -2.422 -4.910 1.00 84.25 102 LEU A N 1
ATOM 820 C CA . LEU A 1 102 ? 6.677 -2.797 -6.321 1.00 84.25 102 LEU A CA 1
ATOM 821 C C . LEU A 1 102 ? 6.008 -4.164 -6.493 1.00 84.25 102 LEU A C 1
ATOM 823 O O . LEU A 1 102 ? 5.113 -4.288 -7.325 1.00 84.25 102 LEU A O 1
ATOM 827 N N . GLN A 1 103 ? 6.353 -5.143 -5.655 1.00 80.69 103 GLN A N 1
ATOM 828 C CA . GLN A 1 103 ? 5.693 -6.454 -5.633 1.00 80.69 103 GLN A CA 1
ATOM 829 C C . GLN A 1 103 ? 4.200 -6.340 -5.313 1.00 80.69 103 GLN A C 1
ATOM 831 O O . GLN A 1 103 ? 3.367 -6.954 -5.973 1.00 80.69 103 GLN A O 1
ATOM 836 N N . VAL A 1 104 ? 3.852 -5.480 -4.356 1.00 75.62 104 VAL A N 1
ATOM 837 C CA . VAL A 1 104 ? 2.473 -5.084 -4.018 1.00 75.62 104 VAL A CA 1
ATOM 838 C C . VAL A 1 104 ? 1.706 -4.494 -5.210 1.00 75.62 104 VAL A C 1
ATOM 840 O O . VAL A 1 104 ? 0.479 -4.559 -5.250 1.00 75.62 104 VAL A O 1
ATOM 843 N N . CYS A 1 105 ? 2.407 -3.926 -6.188 1.00 74.06 105 CYS A N 1
ATOM 844 C CA . CYS A 1 105 ? 1.833 -3.357 -7.407 1.00 74.06 105 CYS A CA 1
ATOM 845 C C . CYS A 1 105 ? 1.928 -4.313 -8.616 1.00 74.06 105 CYS A C 1
ATOM 847 O O . CYS A 1 105 ? 1.834 -3.854 -9.754 1.00 74.06 105 CYS A O 1
ATOM 849 N N . ASP A 1 106 ? 2.126 -5.616 -8.373 1.00 79.44 106 ASP A N 1
ATOM 850 C CA . ASP A 1 106 ? 2.308 -6.675 -9.381 1.00 79.44 106 ASP A CA 1
ATOM 851 C C . ASP A 1 106 ? 3.503 -6.453 -10.326 1.00 79.44 106 ASP A C 1
ATOM 853 O O . ASP A 1 106 ? 3.482 -6.871 -11.487 1.00 79.44 106 ASP A O 1
ATOM 857 N N . TYR A 1 107 ? 4.556 -5.798 -9.832 1.00 85.56 107 TYR A N 1
ATOM 858 C CA . TYR A 1 107 ? 5.847 -5.735 -10.512 1.00 85.56 107 TYR A CA 1
ATOM 859 C C . TYR A 1 107 ? 6.815 -6.784 -9.967 1.00 85.56 107 TYR A C 1
ATOM 861 O O . TYR A 1 107 ? 6.812 -7.108 -8.778 1.00 85.56 107 TYR A O 1
ATOM 869 N N . ASP A 1 108 ? 7.704 -7.252 -10.837 1.00 86.75 108 ASP A N 1
ATOM 870 C CA . ASP A 1 108 ? 8.876 -8.031 -10.453 1.00 86.75 108 ASP A CA 1
ATOM 871 C C . ASP A 1 108 ? 10.128 -7.141 -10.532 1.00 86.75 108 ASP A C 1
ATOM 873 O O . ASP A 1 108 ? 10.772 -7.070 -11.586 1.00 86.75 108 ASP A O 1
ATOM 877 N N . PRO A 1 109 ? 10.509 -6.454 -9.437 1.00 84.44 109 PRO A N 1
ATOM 878 C CA . PRO A 1 109 ? 11.651 -5.541 -9.435 1.00 84.44 109 PRO A CA 1
ATOM 879 C C . PRO A 1 109 ? 12.980 -6.191 -9.836 1.00 84.44 109 PRO A C 1
ATOM 881 O O . PRO A 1 109 ? 13.883 -5.476 -10.278 1.00 84.44 109 PRO A O 1
ATOM 884 N N . GLY A 1 110 ? 13.098 -7.521 -9.738 1.00 83.19 110 GLY A N 1
ATOM 885 C CA . GLY A 1 110 ? 14.282 -8.262 -10.164 1.00 83.19 110 GLY A CA 1
ATOM 886 C C . GLY A 1 110 ? 14.353 -8.523 -11.671 1.00 83.19 110 GLY A C 1
ATOM 887 O O . GLY A 1 110 ? 15.453 -8.705 -12.195 1.00 83.19 110 GLY A O 1
ATOM 888 N N . GLU A 1 111 ? 13.217 -8.513 -12.374 1.00 85.69 111 GLU A N 1
ATOM 889 C CA . GLU A 1 111 ? 13.134 -8.976 -13.766 1.00 85.69 111 GLU A CA 1
ATOM 890 C C . GLU A 1 111 ? 12.582 -7.931 -14.750 1.00 85.69 111 GLU A C 1
ATOM 892 O O . GLU A 1 111 ? 13.045 -7.857 -15.892 1.00 85.69 111 GLU A O 1
ATOM 897 N N . ASP A 1 112 ? 11.633 -7.086 -14.340 1.00 87.25 112 ASP A N 1
ATOM 898 C CA . ASP A 1 112 ? 10.860 -6.232 -15.259 1.00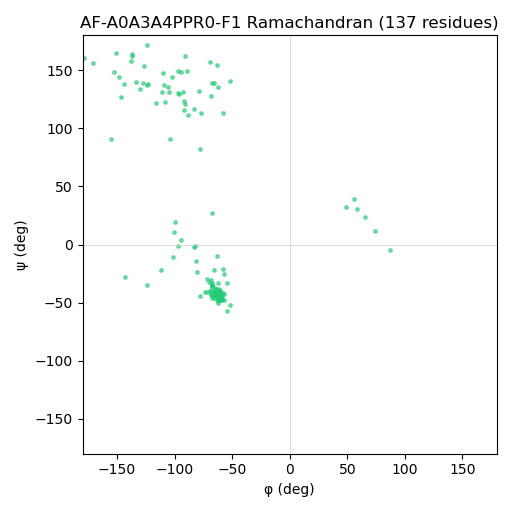 87.25 112 ASP A CA 1
ATOM 899 C C . ASP A 1 112 ? 11.379 -4.782 -15.391 1.00 87.25 112 ASP A C 1
ATOM 901 O O . ASP A 1 112 ? 10.847 -3.968 -16.162 1.00 87.25 112 ASP A O 1
ATOM 905 N N . GLY A 1 113 ? 12.441 -4.451 -14.649 1.00 91.75 113 GLY A N 1
ATOM 906 C CA . GLY A 1 113 ? 13.071 -3.130 -14.634 1.00 91.75 113 GLY A CA 1
ATOM 907 C C . GLY A 1 113 ? 12.281 -2.048 -13.885 1.00 91.75 113 GLY A C 1
ATOM 908 O O . GLY A 1 113 ? 12.620 -0.865 -13.998 1.00 91.75 113 GLY A O 1
ATOM 909 N N . SER A 1 114 ? 11.243 -2.412 -13.131 1.00 92.56 114 SER A N 1
ATOM 910 C CA . SER A 1 114 ? 10.448 -1.489 -12.315 1.00 92.56 114 SER A CA 1
ATOM 911 C C . SER A 1 114 ? 11.277 -0.779 -11.248 1.00 92.56 114 SER A C 1
ATOM 913 O O . SER A 1 114 ? 11.152 0.436 -11.096 1.00 92.56 114 SER A O 1
ATOM 915 N N . GLU A 1 115 ? 12.203 -1.477 -10.591 1.00 94.62 115 GLU A N 1
ATOM 916 C CA . GLU A 1 115 ? 13.099 -0.872 -9.599 1.00 94.62 115 GLU A CA 1
ATOM 917 C C . GLU A 1 115 ? 13.967 0.235 -10.223 1.00 94.62 115 GLU A C 1
ATOM 919 O O . GLU A 1 115 ? 14.098 1.335 -9.679 1.00 94.62 115 GLU A O 1
ATOM 924 N N . TRP A 1 116 ? 14.509 -0.009 -11.420 1.00 95.25 116 TRP A N 1
ATOM 925 C CA . TRP A 1 116 ? 15.297 0.992 -12.139 1.00 95.25 116 TRP A CA 1
ATOM 926 C C . TRP A 1 116 ? 14.463 2.226 -12.507 1.00 95.25 116 TRP A C 1
ATOM 928 O O . TRP A 1 116 ? 14.923 3.361 -12.338 1.00 95.25 116 TRP A O 1
ATOM 938 N N . LYS A 1 117 ? 13.230 2.015 -12.984 1.00 95.62 117 LYS A N 1
ATOM 939 C CA . LYS A 1 117 ? 12.282 3.090 -13.309 1.00 95.62 117 LYS A CA 1
ATOM 940 C C . LYS A 1 117 ? 11.958 3.939 -12.080 1.00 95.62 117 LYS A C 1
ATOM 942 O O . LYS A 1 117 ? 12.065 5.166 -12.145 1.00 95.62 117 LYS A O 1
ATOM 947 N N . PHE A 1 118 ? 11.663 3.286 -10.954 1.00 95.62 118 PHE A N 1
ATOM 948 C CA . PHE A 1 118 ? 11.417 3.941 -9.671 1.00 95.62 118 PHE A CA 1
ATOM 949 C C . PHE A 1 118 ? 12.586 4.853 -9.281 1.00 95.62 118 PHE A C 1
ATOM 951 O O . PHE A 1 118 ? 12.410 6.062 -9.113 1.00 95.62 118 PHE A O 1
ATOM 958 N N . TRP A 1 119 ? 13.803 4.305 -9.188 1.00 96.44 119 TRP A N 1
ATOM 959 C CA . TRP A 1 119 ? 14.961 5.065 -8.705 1.00 96.44 119 TRP A CA 1
ATOM 960 C C . TRP A 1 119 ? 15.381 6.180 -9.660 1.00 96.44 119 TRP A C 1
ATOM 962 O O . TRP A 1 119 ? 15.783 7.263 -9.220 1.00 96.44 119 TRP A O 1
ATOM 972 N N . THR A 1 120 ? 15.247 5.957 -10.968 1.00 95.88 120 THR A N 1
ATOM 973 C CA . THR A 1 120 ? 15.518 6.983 -11.983 1.00 95.88 120 THR A CA 1
ATOM 974 C C . THR A 1 120 ? 14.611 8.193 -11.783 1.00 95.88 120 THR A C 1
ATOM 976 O O . THR A 1 120 ? 15.095 9.333 -11.738 1.00 95.88 120 THR A O 1
ATOM 979 N N . GLN A 1 121 ? 13.311 7.961 -11.594 1.00 95.25 121 GLN A N 1
ATOM 980 C CA . GLN A 1 121 ? 12.360 9.034 -11.331 1.00 95.25 121 GLN A CA 1
ATOM 981 C C . GLN A 1 121 ? 12.610 9.687 -9.966 1.00 95.25 121 GLN A C 1
ATOM 983 O O . GLN A 1 121 ? 12.706 10.914 -9.882 1.00 95.25 121 GLN A O 1
ATOM 988 N N . TRP A 1 122 ? 12.804 8.887 -8.914 1.00 95.06 122 TRP A N 1
ATOM 989 C CA . TRP A 1 122 ? 13.079 9.359 -7.554 1.00 95.06 122 TRP A CA 1
ATOM 990 C C . TRP A 1 122 ? 14.242 10.358 -7.512 1.00 95.06 122 TRP A C 1
ATOM 992 O O . TRP A 1 122 ? 14.113 11.477 -7.007 1.00 95.06 122 TRP A O 1
ATOM 1002 N N . HIS A 1 123 ? 15.389 9.995 -8.091 1.00 94.81 123 HIS A N 1
ATOM 1003 C CA . HIS A 1 123 ? 16.568 10.861 -8.102 1.00 94.81 123 HIS A CA 1
ATOM 1004 C C . HIS A 1 123 ? 16.376 12.116 -8.955 1.00 94.81 123 HIS A C 1
ATOM 1006 O O . HIS A 1 123 ? 16.897 13.180 -8.603 1.00 94.81 123 HIS A O 1
ATOM 1012 N N . THR A 1 124 ? 15.634 12.006 -10.057 1.00 94.50 124 THR A N 1
ATOM 1013 C CA . THR A 1 124 ? 15.300 13.147 -10.916 1.00 94.50 124 THR A CA 1
ATOM 1014 C C . THR A 1 124 ? 14.477 14.179 -10.145 1.00 94.50 124 THR A C 1
ATOM 1016 O O . THR A 1 124 ? 14.843 15.357 -10.099 1.00 94.50 124 THR A O 1
ATOM 1019 N N . LEU A 1 125 ? 13.429 13.730 -9.452 1.00 92.25 125 LEU A N 1
ATOM 1020 C CA . LEU A 1 125 ? 12.558 14.582 -8.645 1.00 92.25 125 LEU A CA 1
ATOM 1021 C C . LEU A 1 125 ? 13.293 15.201 -7.446 1.00 92.25 125 LEU A C 1
ATOM 1023 O O . LEU A 1 125 ? 13.185 16.409 -7.220 1.00 92.25 125 LEU A O 1
ATOM 1027 N N . LYS A 1 126 ? 14.108 14.419 -6.720 1.00 91.38 126 LYS A N 1
ATOM 1028 C CA . LYS A 1 126 ? 14.928 14.919 -5.597 1.00 91.38 126 LYS A CA 1
ATOM 1029 C C . LYS A 1 126 ? 15.861 16.051 -6.019 1.00 91.38 126 LYS A C 1
ATOM 1031 O O . LYS A 1 126 ? 15.873 17.100 -5.376 1.00 91.38 126 LYS A O 1
ATOM 1036 N N . LYS A 1 127 ? 16.591 15.876 -7.127 1.00 90.62 127 LYS A N 1
ATOM 1037 C CA . LYS A 1 127 ? 17.479 16.920 -7.666 1.00 90.62 127 LYS A CA 1
ATOM 1038 C C . LYS A 1 127 ? 16.706 18.187 -8.032 1.00 90.62 127 LYS A C 1
ATOM 1040 O O . LYS A 1 127 ? 17.167 19.282 -7.724 1.00 90.62 127 LYS A O 1
ATOM 1045 N N . GLY A 1 128 ? 15.532 18.049 -8.653 1.00 87.75 128 GLY A N 1
ATOM 1046 C CA . GLY A 1 128 ? 14.666 19.187 -8.973 1.00 87.75 128 GLY A CA 1
ATOM 1047 C C . GLY A 1 128 ? 14.228 19.966 -7.727 1.00 87.75 128 GLY A C 1
ATOM 1048 O O . GLY A 1 128 ? 14.373 21.188 -7.678 1.00 87.75 128 GLY A O 1
ATOM 1049 N N . LYS A 1 129 ? 13.774 19.258 -6.684 1.00 82.75 129 LYS A N 1
ATOM 1050 C CA . LYS A 1 129 ? 13.325 19.839 -5.403 1.00 82.75 129 LYS A CA 1
ATOM 1051 C C . LYS A 1 129 ? 14.457 20.597 -4.688 1.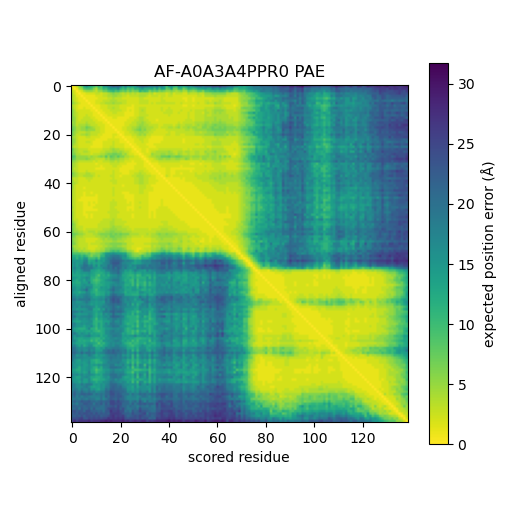00 82.75 129 LYS A C 1
ATOM 1053 O O . LYS A 1 129 ? 14.243 21.700 -4.189 1.00 82.75 129 LYS A O 1
ATOM 1058 N N . GLU A 1 130 ? 15.676 20.055 -4.706 1.00 83.88 130 GLU A N 1
ATOM 1059 C CA . GLU A 1 130 ? 16.874 20.693 -4.133 1.00 83.88 130 GLU A CA 1
ATOM 1060 C C . GLU A 1 130 ? 17.354 21.928 -4.913 1.00 83.88 130 GLU A C 1
ATOM 1062 O O . GLU A 1 130 ? 17.906 22.860 -4.324 1.00 83.88 130 GLU A O 1
ATOM 1067 N N . MET A 1 131 ? 17.177 21.962 -6.238 1.00 78.19 131 MET A N 1
ATOM 1068 C CA . MET A 1 131 ? 17.508 23.150 -7.035 1.00 78.19 131 MET A CA 1
ATOM 1069 C C . MET A 1 131 ? 16.514 24.289 -6.791 1.00 78.19 131 MET A C 1
ATOM 1071 O O . MET A 1 131 ? 16.929 25.441 -6.646 1.00 78.19 131 MET A O 1
ATOM 1075 N N . LEU A 1 132 ? 15.221 23.966 -6.696 1.00 75.88 132 LEU A N 1
ATOM 1076 C CA . LEU A 1 132 ? 14.167 24.940 -6.404 1.00 75.88 132 LEU A CA 1
ATOM 1077 C C . LEU A 1 132 ? 14.321 25.543 -5.002 1.00 75.88 132 LEU A C 1
ATOM 1079 O O . LEU A 1 132 ? 14.185 26.756 -4.847 1.00 75.88 132 LEU A O 1
ATOM 1083 N N . SER A 1 133 ? 14.677 24.738 -3.994 1.00 74.50 133 SER A N 1
ATOM 1084 C CA . SER A 1 133 ? 14.908 25.250 -2.636 1.00 74.50 133 SER A CA 1
ATOM 1085 C C . SER A 1 133 ? 16.103 26.209 -2.570 1.00 74.50 133 SER A C 1
ATOM 1087 O O . SER A 1 133 ? 16.003 27.271 -1.959 1.00 74.50 133 SER A O 1
ATOM 1089 N N . LYS A 1 134 ? 17.204 25.905 -3.271 1.00 73.06 134 LYS A N 1
ATOM 1090 C CA . LYS A 1 134 ? 18.387 26.782 -3.350 1.00 73.06 134 LYS A CA 1
ATOM 1091 C C . LYS A 1 134 ? 18.109 28.111 -4.058 1.00 73.06 134 LYS A C 1
ATOM 1093 O O . LYS A 1 134 ? 18.643 29.138 -3.638 1.00 73.06 134 LYS A O 1
ATOM 1098 N N . GLN A 1 135 ? 17.280 28.110 -5.105 1.00 69.25 135 GLN A N 1
ATOM 1099 C CA . GLN A 1 135 ? 16.854 29.348 -5.768 1.00 69.25 135 GLN A CA 1
ATOM 1100 C C . GLN A 1 135 ? 15.928 30.180 -4.877 1.00 69.25 135 GLN A C 1
ATOM 1102 O O . GLN A 1 135 ? 16.099 31.392 -4.806 1.00 69.25 135 GLN A O 1
ATOM 1107 N N . ALA A 1 136 ? 15.008 29.544 -4.146 1.00 64.56 136 ALA A N 1
ATOM 1108 C CA . ALA A 1 136 ? 14.091 30.233 -3.239 1.00 64.56 136 ALA A CA 1
ATOM 1109 C C . ALA A 1 136 ? 14.789 30.845 -2.008 1.00 64.56 136 ALA A C 1
ATOM 1111 O O . ALA A 1 136 ? 14.348 31.875 -1.518 1.00 64.56 136 ALA A O 1
ATOM 1112 N N . SER A 1 137 ? 15.883 30.249 -1.518 1.00 63.25 137 SER A N 1
ATOM 1113 C CA . SER A 1 137 ? 16.677 30.790 -0.396 1.00 63.25 137 SER A CA 1
ATOM 1114 C C . SER A 1 137 ? 17.694 31.871 -0.791 1.00 63.25 137 SER A C 1
ATOM 1116 O O . SER A 1 137 ? 18.413 32.364 0.073 1.00 63.25 137 SER A O 1
ATOM 1118 N N . SER A 1 138 ? 17.794 32.213 -2.080 1.00 59.34 138 SER A N 1
ATOM 1119 C CA . SER A 1 138 ? 18.690 33.268 -2.588 1.00 59.34 138 SER A CA 1
ATOM 1120 C C . SER A 1 138 ? 17.968 34.599 -2.865 1.00 59.34 138 SER A C 1
ATOM 1122 O O . SER A 1 138 ? 18.563 35.485 -3.480 1.00 59.34 138 SER A O 1
ATOM 1124 N N . PHE A 1 139 ? 16.711 34.734 -2.423 1.00 50.31 139 PHE A N 1
ATOM 1125 C CA . PHE A 1 139 ? 15.903 35.960 -2.462 1.00 50.31 139 PHE A CA 1
ATOM 1126 C C . PHE A 1 139 ? 15.595 36.469 -1.054 1.00 50.31 139 PHE A C 1
ATOM 1128 O O . PHE A 1 139 ? 15.382 35.623 -0.155 1.00 50.31 139 PHE A O 1
#

Radius of gyration: 17.14 Å; Cα contacts (8 Å, |Δi|>4): 159; chains: 1; bounding box: 41×52×35 Å

Foldseek 3Di:
DDFQDDPRWTWDWDADPVVQKIWIWTDFLQDIFIFIGNDPVRCNVRVVVSVVVQVVVCVVVVHDRGHTQDDDDDLQCQLLNVLVSNVVPDLDDDLVSSCVVCVVRVDRVVPPVSSVNNVVNNVVVNVVVVVVVVVVVVD

pLDDT: mean 85.26, std 11.46, range [47.28, 97.5]

Mean predicted aligned error: 10.82 Å

Secondary structure (DSSP, 8-state):
---EEETTEEEEEEEETTTTEEEEEEEBSS-EEEEEESSHHHHHHHHHHHHHHHHHHHHHTTPPPPPB--S---SS--HHHHHHHHHHH-S---HHHHHHHHHHTT--TTTSSHHHHHHHHHH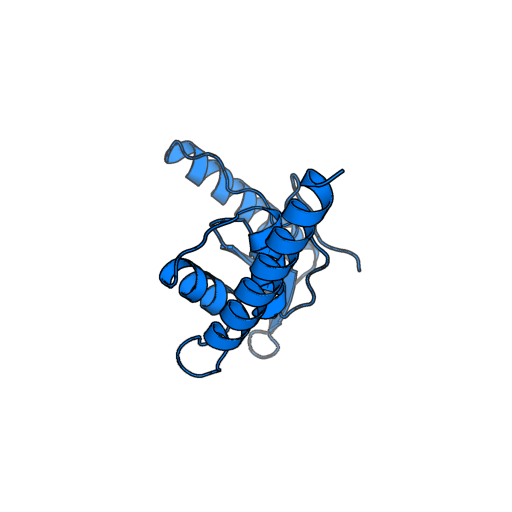HHHHHHHHHHHHHTT-

Nearest PDB structures (foldseek):
  1e8s-assembly1_A  TM=5.184E-01  e=4.161E-01  Homo sapiens
  4ue5-assembly1_E  TM=4.911E-01  e=6.782E-01  Canis lupus familiaris
  3p1x-assembly3_A  TM=5.648E-01  e=1.500E+00  Homo sapiens
  7zpk-assembly1_C  TM=4.018E-01  e=4.998E-01  Mus musculus
  1imu-assembly1_A  TM=3.300E-01  e=1.411E+00  Haemophilus influenzae

Sequence (139 aa):
MNVMKYKGYSAWLEYDADARLFHGRVLTTRDMIAFEGQSVDELEEMFHSALEDYFDLCKEEGKIPAEPIMGEFSPKITPEQLAEEILKNRDAITVNEVQELLQVCDYDPGEDGSEWKFWTQWHTLKKGKEMLSKQASSF